Protein AF-A0A969E4R4-F1 (afdb_monomer)

Solvent-accessible surface area (backbone atoms only — not comparable to full-atom values): 10906 Å² total; per-residue (Å²): 139,85,77,74,81,88,58,93,79,72,88,81,81,86,83,84,48,63,47,101,85,69,50,74,51,85,79,60,93,90,75,80,86,79,86,72,92,78,76,88,87,78,66,71,37,58,61,66,68,44,80,44,87,46,85,65,50,69,50,78,38,67,71,49,76,72,63,85,84,83,89,72,81,69,92,78,50,71,48,79,47,78,47,78,27,60,45,30,47,54,31,30,39,40,53,81,42,48,32,38,28,25,69,88,68,51,74,44,71,66,50,29,67,58,46,78,71,28,42,80,42,41,44,23,50,92,94,36,74,94,39,69,22,73,29,79,50,77,42,31,74,89,52,29,52,55,54,64,53,56,62,52,41,36,38,32,37,42,38,24,58,26,36,29,31,38,77,58,88,82,62,80,61,67,24,67

Structure (mmCIF, N/CA/C/O backbone):
data_AF-A0A969E4R4-F1
#
_entry.id   AF-A0A969E4R4-F1
#
loop_
_atom_site.group_PDB
_atom_site.id
_atom_site.type_symbol
_atom_site.label_atom_id
_atom_site.label_alt_id
_atom_site.label_comp_id
_atom_site.label_asym_id
_atom_site.label_entity_id
_atom_site.label_seq_id
_atom_site.pdbx_PDB_ins_code
_atom_site.Cartn_x
_atom_site.Cartn_y
_atom_site.Cartn_z
_atom_site.occupancy
_atom_site.B_iso_or_equiv
_atom_site.auth_seq_id
_atom_site.auth_comp_id
_atom_site.auth_asym_id
_atom_site.auth_atom_id
_atom_site.pdbx_PDB_model_num
ATOM 1 N N . MET A 1 1 ? 22.937 -3.776 -25.505 1.00 41.31 1 MET A N 1
ATOM 2 C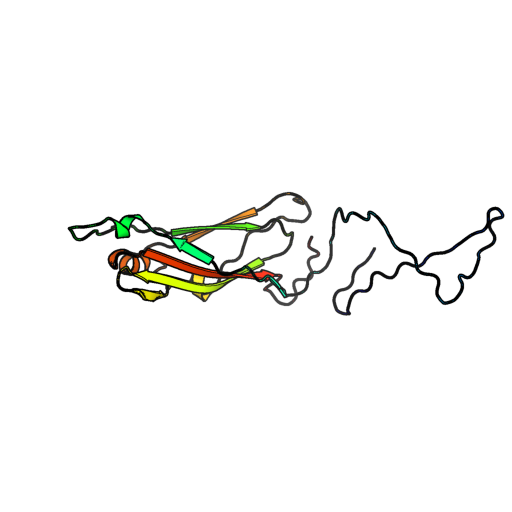 CA . MET A 1 1 ? 21.480 -3.590 -25.664 1.00 41.31 1 MET A CA 1
ATOM 3 C C . MET A 1 1 ? 21.117 -2.296 -24.954 1.00 41.31 1 MET A C 1
ATOM 5 O O . MET A 1 1 ? 21.421 -2.182 -23.778 1.00 41.31 1 MET A O 1
ATOM 9 N N . ARG A 1 2 ? 20.626 -1.280 -25.670 1.00 24.38 2 ARG A N 1
ATOM 10 C CA . ARG A 1 2 ? 20.315 0.041 -25.101 1.00 24.38 2 ARG A CA 1
ATOM 11 C C . ARG A 1 2 ? 18.835 0.292 -25.358 1.00 24.38 2 ARG A C 1
ATOM 13 O O . ARG A 1 2 ? 18.428 0.325 -26.513 1.00 24.38 2 ARG A O 1
ATOM 20 N N . LEU A 1 3 ? 18.054 0.356 -24.287 1.00 36.59 3 LEU A N 1
ATOM 21 C CA . LEU A 1 3 ? 16.613 0.573 -24.336 1.00 36.59 3 LEU A CA 1
ATOM 22 C C . LEU A 1 3 ? 16.340 2.058 -24.098 1.00 36.59 3 LEU A C 1
ATOM 24 O O . LEU A 1 3 ? 16.905 2.649 -23.177 1.00 36.59 3 LEU A O 1
ATOM 28 N N . THR A 1 4 ? 15.487 2.647 -24.930 1.00 32.62 4 THR A N 1
ATOM 29 C CA . THR A 1 4 ? 15.001 4.021 -24.769 1.00 32.62 4 THR A CA 1
ATOM 30 C C . THR A 1 4 ? 13.487 3.954 -24.552 1.00 32.62 4 THR A C 1
ATOM 32 O O . THR A 1 4 ? 12.815 3.302 -25.354 1.00 32.62 4 THR A O 1
ATOM 35 N N . PRO A 1 5 ? 12.919 4.575 -23.503 1.00 36.56 5 PRO A N 1
ATOM 36 C CA . PRO A 1 5 ? 11.484 4.498 -23.233 1.00 36.56 5 PRO A CA 1
ATOM 37 C C . PRO A 1 5 ? 10.732 5.503 -24.108 1.00 36.56 5 PRO A C 1
ATOM 39 O O . PRO A 1 5 ? 11.132 6.662 -24.182 1.00 36.56 5 PRO A O 1
ATOM 42 N N . GLY A 1 6 ? 9.635 5.083 -24.745 1.00 37.25 6 GLY A N 1
ATOM 43 C CA . GLY A 1 6 ? 8.707 6.018 -25.400 1.00 37.25 6 GLY A CA 1
ATOM 44 C C . GLY A 1 6 ? 8.103 5.573 -26.730 1.00 37.25 6 GLY A C 1
ATOM 45 O O . GLY A 1 6 ? 7.321 6.308 -27.324 1.00 37.25 6 GLY A O 1
ATOM 46 N N . THR A 1 7 ? 8.417 4.389 -27.238 1.00 38.16 7 THR A N 1
ATOM 47 C CA . THR A 1 7 ? 7.758 3.850 -28.437 1.00 38.16 7 THR A CA 1
ATOM 48 C C . THR A 1 7 ? 7.654 2.354 -28.248 1.00 38.16 7 THR A C 1
ATOM 50 O O . THR A 1 7 ? 8.616 1.772 -27.757 1.00 38.16 7 THR A O 1
ATOM 53 N N . VAL A 1 8 ? 6.495 1.761 -28.558 1.00 44.81 8 VAL A N 1
ATOM 54 C CA . VAL A 1 8 ? 6.215 0.317 -28.460 1.00 44.81 8 VAL A CA 1
ATOM 55 C C . VAL A 1 8 ? 7.467 -0.466 -28.855 1.00 44.81 8 VAL A C 1
ATOM 57 O O . VAL A 1 8 ? 7.847 -0.517 -30.025 1.00 44.81 8 VAL A O 1
ATOM 60 N N . GLY A 1 9 ? 8.183 -0.951 -27.840 1.00 39.47 9 GLY A N 1
ATOM 61 C CA . GLY A 1 9 ? 9.544 -1.435 -27.992 1.00 39.47 9 GLY A CA 1
ATOM 62 C C . GLY A 1 9 ? 9.512 -2.829 -28.581 1.00 39.47 9 GLY A C 1
ATOM 63 O O . GLY A 1 9 ? 9.444 -3.806 -27.846 1.00 39.47 9 GLY A O 1
ATOM 64 N N . GLY A 1 10 ? 9.540 -2.929 -29.906 1.00 45.28 10 GLY A N 1
ATOM 65 C CA . GLY A 1 10 ? 9.853 -4.187 -30.567 1.00 45.28 10 GLY A CA 1
ATOM 66 C C . GLY A 1 10 ? 11.306 -4.566 -30.283 1.00 45.28 10 GLY A C 1
ATOM 67 O O . GLY A 1 10 ? 12.212 -3.742 -30.429 1.00 45.28 10 GLY A O 1
ATOM 68 N N . ILE A 1 11 ? 11.551 -5.817 -29.893 1.00 54.50 11 ILE A N 1
ATOM 69 C CA . ILE A 1 11 ? 12.906 -6.371 -29.910 1.00 54.50 11 ILE A CA 1
ATOM 70 C C . ILE A 1 11 ? 13.264 -6.610 -31.381 1.00 54.50 11 ILE A C 1
ATOM 72 O O . ILE A 1 11 ? 12.834 -7.590 -31.983 1.00 54.50 11 ILE A O 1
ATOM 76 N N . ASN A 1 12 ? 14.040 -5.701 -31.973 1.00 48.50 12 ASN A N 1
ATOM 77 C CA . ASN A 1 12 ? 14.538 -5.862 -33.337 1.00 48.50 12 ASN A CA 1
ATOM 78 C C . ASN A 1 12 ? 15.807 -6.721 -33.330 1.00 48.50 12 ASN A C 1
ATOM 80 O O . ASN A 1 12 ? 16.875 -6.268 -32.915 1.00 48.50 12 ASN A O 1
ATOM 84 N N . ILE A 1 13 ? 15.690 -7.959 -33.807 1.00 58.19 13 ILE A N 1
ATOM 85 C CA . ILE A 1 13 ? 16.818 -8.878 -33.984 1.00 58.19 13 ILE A CA 1
ATOM 86 C C . ILE A 1 13 ? 17.276 -8.788 -35.441 1.00 58.19 13 ILE A C 1
ATOM 88 O O . ILE A 1 13 ? 16.548 -9.179 -36.351 1.00 58.19 13 ILE A O 1
ATOM 92 N N . ILE A 1 14 ? 18.488 -8.280 -35.670 1.00 58.69 14 ILE A N 1
ATOM 93 C CA . ILE A 1 14 ? 19.109 -8.263 -37.000 1.00 58.69 14 ILE A CA 1
ATOM 94 C C . ILE A 1 14 ? 19.966 -9.522 -37.130 1.00 58.69 14 ILE A C 1
ATOM 96 O O . ILE A 1 14 ? 20.997 -9.644 -36.471 1.00 58.69 14 ILE A O 1
ATOM 100 N N . VAL A 1 15 ? 19.543 -10.457 -37.980 1.00 62.31 15 VAL A N 1
ATOM 101 C CA . VAL A 1 15 ? 20.275 -11.703 -38.248 1.00 62.31 15 VAL A CA 1
ATOM 102 C C . VAL A 1 15 ? 21.058 -11.569 -39.553 1.00 62.31 15 VAL A C 1
ATOM 104 O O . VAL A 1 15 ? 20.506 -11.171 -40.576 1.0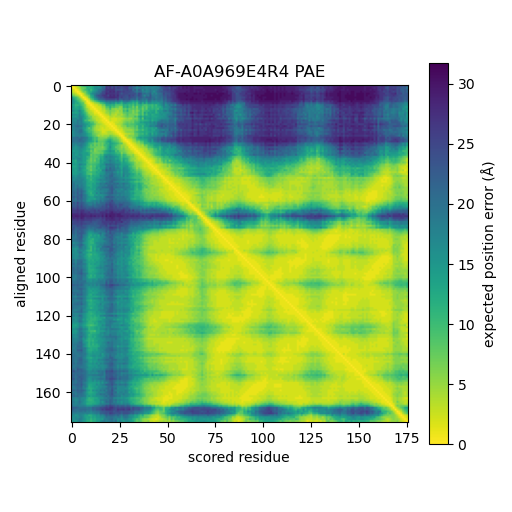0 62.31 15 VAL A O 1
ATOM 107 N N . THR A 1 16 ? 22.344 -11.929 -39.528 1.00 68.75 16 THR A N 1
ATOM 108 C CA . THR A 1 16 ? 23.158 -12.123 -40.739 1.00 68.75 16 THR A CA 1
ATOM 109 C C . THR A 1 16 ? 23.397 -13.617 -40.925 1.00 68.75 16 THR A C 1
ATOM 111 O O . THR A 1 16 ? 23.890 -14.270 -40.010 1.00 68.75 16 THR A O 1
ATOM 114 N N . ALA A 1 17 ? 23.046 -14.163 -42.091 1.00 70.81 17 ALA A N 1
ATOM 115 C CA . ALA A 1 17 ? 23.339 -15.550 -42.441 1.00 70.81 17 ALA A CA 1
ATOM 116 C C . ALA A 1 17 ? 24.583 -15.619 -43.335 1.00 70.81 17 ALA A C 1
ATOM 118 O O . ALA A 1 17 ? 24.686 -14.876 -44.313 1.00 70.81 17 ALA A O 1
ATOM 119 N N . GLU A 1 18 ? 25.508 -16.527 -43.025 1.00 83.88 18 GLU A N 1
ATOM 120 C CA . GLU A 1 18 ? 26.712 -16.790 -43.820 1.00 83.88 18 GLU A CA 1
ATOM 121 C C . GLU A 1 18 ? 26.764 -18.270 -44.217 1.00 83.88 18 GLU A C 1
ATOM 123 O O . GLU A 1 18 ? 26.384 -19.155 -43.449 1.00 83.88 18 GLU A O 1
ATOM 128 N N . ARG A 1 19 ? 27.203 -18.552 -45.447 1.00 78.31 19 ARG A N 1
ATOM 129 C CA . ARG A 1 19 ? 27.506 -19.919 -45.900 1.00 78.31 19 ARG A CA 1
ATOM 130 C C . ARG A 1 19 ? 28.835 -20.384 -45.297 1.00 78.31 19 ARG A C 1
ATOM 132 O O . ARG A 1 19 ? 29.645 -19.568 -44.875 1.00 78.31 19 ARG A O 1
ATOM 139 N N . ALA A 1 20 ? 29.114 -21.688 -45.351 1.00 82.12 20 ALA A N 1
ATOM 140 C CA . ALA A 1 20 ? 30.367 -22.278 -44.850 1.00 82.12 20 ALA A CA 1
ATOM 141 C C . ALA A 1 20 ? 31.654 -21.681 -45.468 1.00 82.12 20 ALA A C 1
ATOM 143 O O . ALA A 1 20 ? 32.736 -21.841 -44.917 1.00 82.12 20 ALA A O 1
ATOM 144 N N . ASN A 1 21 ? 31.542 -20.985 -46.602 1.00 86.06 21 ASN A N 1
ATOM 145 C CA . ASN A 1 21 ? 32.631 -20.269 -47.268 1.00 86.06 21 ASN A CA 1
ATOM 146 C C . ASN A 1 21 ? 32.712 -18.768 -46.898 1.00 86.06 21 ASN A C 1
ATOM 148 O O . ASN A 1 21 ? 33.425 -18.025 -47.567 1.00 86.06 21 ASN A O 1
ATOM 152 N N . GLY A 1 22 ? 31.956 -18.303 -45.896 1.00 82.25 22 GLY A N 1
ATOM 153 C CA . GLY A 1 22 ? 31.926 -16.905 -45.444 1.00 82.25 22 GLY A CA 1
ATOM 154 C C . GLY A 1 22 ? 31.078 -15.959 -46.305 1.00 82.25 22 GLY A C 1
ATOM 155 O O . GLY A 1 22 ? 31.045 -14.755 -46.061 1.00 82.25 22 GLY A O 1
ATOM 156 N N . GLN A 1 23 ? 30.376 -16.461 -47.327 1.00 85.81 23 GLN A N 1
ATOM 157 C CA . GLN A 1 23 ? 29.523 -15.616 -48.161 1.00 85.81 23 GLN A CA 1
ATOM 158 C C . GLN A 1 23 ? 28.220 -15.267 -47.429 1.00 85.81 23 GLN A C 1
ATOM 160 O O . GLN A 1 23 ? 27.429 -16.157 -47.100 1.00 85.81 23 GLN A O 1
ATOM 165 N N . ARG A 1 24 ? 27.963 -13.968 -47.239 1.00 80.19 24 ARG A N 1
ATOM 166 C CA . ARG A 1 24 ? 26.695 -13.460 -46.695 1.00 80.19 24 ARG A CA 1
ATOM 167 C C . ARG A 1 24 ? 25.524 -13.773 -47.622 1.00 80.19 24 ARG A C 1
ATOM 169 O O . ARG A 1 24 ? 25.617 -13.602 -48.837 1.00 80.19 24 ARG A O 1
ATOM 176 N N . VAL A 1 25 ? 24.406 -14.184 -47.036 1.00 78.00 25 VAL A N 1
ATOM 177 C CA . VAL A 1 25 ? 23.167 -14.512 -47.743 1.00 78.00 25 VAL A CA 1
ATOM 178 C C . VAL A 1 25 ? 22.072 -13.550 -47.307 1.00 78.00 25 VAL A C 1
ATOM 180 O O . VAL A 1 25 ? 21.787 -13.412 -46.118 1.00 78.00 25 VAL A O 1
ATOM 183 N N . LYS A 1 26 ? 21.437 -12.898 -48.286 1.00 71.62 26 LYS A N 1
ATOM 184 C CA . LYS A 1 26 ? 20.193 -12.166 -48.054 1.00 71.62 26 LYS A CA 1
ATOM 185 C C . LYS A 1 26 ? 19.073 -13.183 -47.862 1.00 71.62 26 LYS A C 1
ATOM 187 O O . LYS A 1 26 ? 18.867 -14.045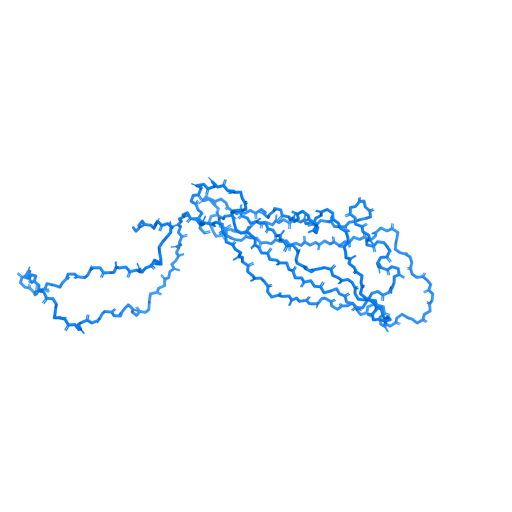 -48.712 1.00 71.62 26 LYS A O 1
ATOM 192 N N . LEU A 1 27 ? 18.382 -13.083 -46.738 1.00 69.38 27 LEU A N 1
ATOM 193 C CA . LEU A 1 27 ? 17.265 -13.954 -46.404 1.00 69.38 27 LEU A CA 1
ATOM 194 C C . LEU A 1 27 ? 16.033 -13.531 -47.210 1.00 69.38 27 LEU A C 1
ATOM 196 O O . LEU A 1 27 ? 15.813 -12.337 -47.415 1.00 69.38 27 LEU A O 1
ATOM 200 N N . SER A 1 28 ? 15.272 -14.505 -47.707 1.00 68.31 28 SER A N 1
ATOM 201 C CA . SER A 1 28 ? 14.060 -14.277 -48.499 1.00 68.31 28 SER A CA 1
ATOM 202 C C . SER A 1 28 ? 12.976 -13.598 -47.661 1.00 68.31 28 SER A C 1
ATOM 204 O O . SER A 1 28 ? 12.835 -13.912 -46.472 1.00 68.31 28 SER A O 1
ATOM 206 N N . ASP A 1 29 ? 12.161 -12.754 -48.296 1.00 62.34 29 ASP A N 1
ATOM 207 C CA . ASP A 1 29 ? 10.939 -12.210 -47.696 1.00 62.34 29 ASP A CA 1
ATOM 208 C C . ASP A 1 29 ? 10.040 -13.371 -47.224 1.00 62.34 29 ASP A C 1
ATOM 210 O O . ASP A 1 29 ? 9.740 -14.286 -47.991 1.00 62.34 29 ASP A O 1
ATOM 214 N N . GLY A 1 30 ? 9.667 -13.371 -45.939 1.00 59.47 30 GLY A N 1
ATOM 215 C CA . GLY A 1 30 ? 8.902 -14.456 -45.301 1.00 59.47 30 GLY A CA 1
ATOM 216 C C . GLY A 1 30 ? 9.718 -15.413 -44.418 1.00 59.47 30 GLY A C 1
ATOM 217 O O . GLY A 1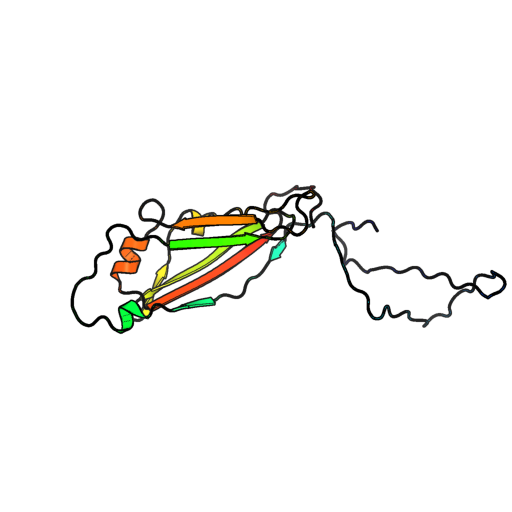 30 ? 9.151 -16.331 -43.830 1.00 59.47 30 GLY A O 1
ATOM 218 N N . SER A 1 31 ? 11.029 -15.197 -44.271 1.00 64.81 31 SER A N 1
ATOM 219 C CA . SER A 1 31 ? 11.855 -15.922 -43.293 1.00 64.81 31 SER A CA 1
ATOM 220 C C . SER A 1 31 ? 11.600 -15.385 -41.876 1.00 64.81 31 SER A C 1
ATOM 222 O O . SER A 1 31 ? 11.837 -14.204 -41.625 1.00 64.81 31 SER A O 1
ATOM 224 N N . PHE A 1 32 ? 11.149 -16.228 -40.942 1.00 63.22 32 PHE A N 1
ATOM 225 C CA . PHE A 1 32 ? 10.967 -15.862 -39.530 1.00 63.22 32 PHE A CA 1
ATOM 226 C C . PHE A 1 32 ? 11.967 -16.598 -38.632 1.00 63.22 32 PHE A C 1
ATOM 228 O O . PHE A 1 32 ? 12.225 -17.788 -38.804 1.00 63.22 32 PHE A O 1
ATOM 235 N N . TYR A 1 33 ? 12.517 -15.879 -37.653 1.00 66.81 33 TYR A N 1
ATOM 236 C CA . TYR A 1 33 ? 13.376 -16.438 -36.613 1.00 66.81 33 TYR A CA 1
ATOM 237 C C . TYR A 1 33 ? 12.606 -16.456 -35.305 1.00 66.81 33 TYR A C 1
ATOM 239 O O . TYR A 1 33 ? 12.157 -15.417 -34.826 1.00 66.81 33 TYR A O 1
ATOM 247 N N . THR A 1 34 ? 12.469 -17.639 -34.720 1.00 66.31 34 THR A N 1
ATOM 248 C CA . THR A 1 34 ? 11.921 -17.796 -33.376 1.00 66.31 34 THR A CA 1
ATOM 249 C C . THR A 1 34 ? 13.077 -18.049 -32.427 1.00 66.31 34 THR A C 1
ATOM 251 O O . THR A 1 34 ? 13.762 -19.064 -32.546 1.00 66.31 34 THR A O 1
ATOM 254 N N . LEU A 1 35 ? 13.280 -17.141 -31.475 1.00 65.06 35 LEU A N 1
ATOM 255 C CA . LEU A 1 35 ? 14.048 -17.470 -30.283 1.00 65.06 35 LEU A CA 1
ATOM 256 C C . LEU A 1 35 ? 13.207 -18.450 -29.464 1.00 65.06 35 LEU A C 1
ATOM 258 O O . LEU A 1 35 ? 12.121 -18.102 -29.004 1.00 65.06 35 LEU A O 1
ATOM 262 N N . LYS A 1 36 ? 13.684 -19.686 -29.347 1.00 74.62 36 LYS A N 1
ATOM 263 C CA . LYS A 1 36 ? 13.147 -20.663 -28.401 1.00 74.62 36 LYS A CA 1
ATOM 264 C C . LYS A 1 36 ? 14.020 -20.638 -27.152 1.00 74.62 36 LYS A C 1
ATOM 266 O O . LYS A 1 36 ? 15.214 -20.373 -27.260 1.00 74.62 36 LYS A O 1
ATOM 271 N N . ASP A 1 37 ? 13.402 -20.869 -26.000 1.00 75.56 37 ASP A N 1
ATOM 272 C CA . ASP A 1 37 ? 14.091 -21.049 -24.716 1.00 75.56 37 ASP A CA 1
ATOM 273 C C . ASP A 1 37 ? 14.950 -19.845 -24.275 1.00 75.56 37 ASP A C 1
ATOM 275 O O . ASP A 1 37 ? 16.003 -19.991 -23.662 1.00 75.56 37 ASP A O 1
ATOM 279 N N . PHE A 1 38 ? 14.512 -18.626 -24.603 1.00 72.56 38 PHE A N 1
ATOM 280 C CA . PHE A 1 38 ? 15.155 -17.409 -24.112 1.00 72.56 38 PHE A CA 1
ATOM 281 C C . PHE A 1 38 ? 14.716 -17.110 -22.674 1.00 72.56 38 PHE A C 1
ATOM 283 O O . PHE A 1 38 ? 13.533 -16.885 -22.418 1.00 72.56 38 PHE A O 1
ATOM 290 N N . GLU A 1 39 ? 15.682 -17.041 -21.76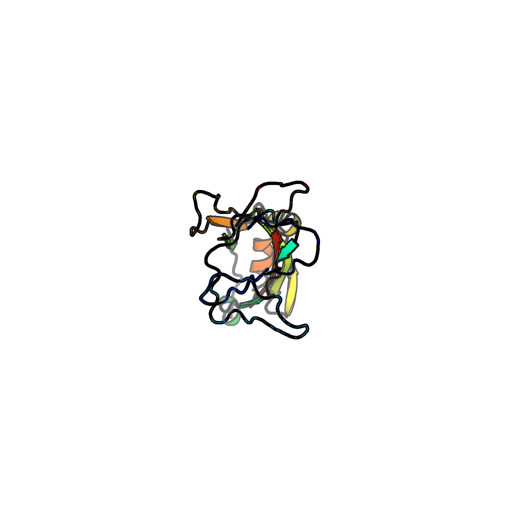1 1.00 72.81 39 GLU A N 1
ATOM 291 C CA . GLU A 1 39 ? 15.481 -16.601 -20.381 1.00 72.81 39 GLU A CA 1
ATOM 292 C C . GLU A 1 39 ? 16.080 -15.206 -20.180 1.00 72.81 39 GLU A C 1
ATOM 294 O O . GLU A 1 39 ? 17.273 -14.971 -20.396 1.00 72.81 39 GLU A O 1
ATOM 299 N N . VAL A 1 40 ? 15.247 -14.259 -19.748 1.00 70.25 40 VAL A N 1
ATOM 300 C CA . VAL A 1 40 ? 15.714 -12.934 -19.334 1.00 70.25 40 VAL A CA 1
ATOM 301 C C . VAL A 1 40 ? 16.264 -13.046 -17.920 1.00 70.25 40 VAL A C 1
ATOM 303 O O . VAL A 1 40 ? 15.504 -13.226 -16.974 1.00 70.25 40 VAL A O 1
ATOM 306 N N . SER A 1 41 ? 17.578 -12.905 -17.767 1.00 75.50 41 SER A N 1
ATOM 307 C CA . SER A 1 41 ? 18.215 -12.916 -16.447 1.00 75.50 41 SER A CA 1
ATOM 308 C C . SER A 1 41 ? 18.199 -11.552 -15.754 1.00 75.50 41 SER A C 1
ATOM 310 O O . SER A 1 41 ? 18.199 -11.491 -14.528 1.00 75.50 41 SER A O 1
ATOM 312 N N . TYR A 1 42 ? 18.206 -10.455 -16.519 1.00 76.25 42 TYR A N 1
ATOM 313 C CA . TYR A 1 42 ? 18.264 -9.101 -15.971 1.00 76.25 42 TYR A CA 1
ATOM 314 C C . TYR A 1 42 ? 17.781 -8.055 -16.977 1.00 76.25 42 TYR A C 1
ATOM 316 O O . TYR A 1 42 ? 18.170 -8.076 -18.149 1.00 76.25 42 TYR A O 1
ATOM 324 N N . VAL A 1 43 ? 16.978 -7.103 -16.506 1.00 80.06 43 VAL A N 1
ATOM 325 C CA . VAL A 1 43 ? 16.580 -5.914 -17.264 1.00 80.06 43 VAL A CA 1
ATOM 326 C C . VAL A 1 43 ? 17.036 -4.695 -16.485 1.00 80.06 43 VAL A C 1
ATOM 328 O O . VAL A 1 43 ? 16.899 -4.636 -15.274 1.00 80.06 43 VAL A O 1
ATOM 331 N N . THR A 1 44 ? 17.588 -3.711 -17.183 1.00 84.62 44 THR A N 1
ATOM 332 C CA . THR A 1 44 ? 17.861 -2.399 -16.603 1.00 84.62 44 THR A CA 1
ATOM 333 C C . THR A 1 44 ? 17.548 -1.319 -17.615 1.00 84.62 44 THR A C 1
ATOM 335 O O . THR A 1 44 ? 17.691 -1.513 -18.828 1.00 84.62 44 THR A O 1
ATOM 338 N N . GLY A 1 45 ? 17.116 -0.169 -17.121 1.00 82.81 45 GLY A N 1
ATOM 339 C CA . GLY A 1 45 ? 16.834 0.974 -17.961 1.00 82.81 45 GLY A CA 1
ATOM 340 C C . GLY A 1 45 ? 16.083 2.058 -17.220 1.00 82.81 45 GLY A C 1
ATOM 341 O O . GLY A 1 45 ? 15.890 2.018 -16.009 1.00 82.81 45 GLY A O 1
ATOM 342 N N . PHE A 1 46 ? 15.666 3.053 -17.984 1.00 83.06 46 PHE A N 1
ATOM 343 C CA . PHE A 1 46 ? 14.835 4.131 -17.483 1.00 83.06 46 PHE A CA 1
ATOM 344 C C . PHE A 1 46 ? 13.390 3.649 -17.501 1.00 83.06 46 PHE A C 1
ATOM 346 O O . PHE A 1 46 ? 12.808 3.455 -18.566 1.00 83.06 46 PHE A O 1
ATOM 353 N N . PHE A 1 47 ? 12.814 3.431 -16.329 1.00 80.00 47 PHE A N 1
ATOM 354 C CA . PHE A 1 47 ? 11.394 3.133 -16.221 1.00 80.00 47 PHE A CA 1
ATOM 355 C C . PHE A 1 47 ? 10.644 4.466 -16.156 1.00 80.00 47 PHE A C 1
ATOM 357 O O . PHE A 1 47 ? 11.034 5.368 -15.419 1.00 80.00 47 PHE A O 1
ATOM 364 N N . GLY A 1 48 ? 9.610 4.642 -16.975 1.00 83.00 48 GLY A N 1
ATOM 365 C CA . GLY A 1 48 ? 8.747 5.819 -16.867 1.00 83.00 48 GLY A CA 1
ATOM 366 C C . GLY A 1 48 ? 7.898 5.774 -15.596 1.00 83.00 48 GLY A C 1
ATOM 367 O O . GLY A 1 48 ? 7.934 4.801 -14.842 1.00 83.00 48 GLY A O 1
ATOM 368 N N . THR A 1 49 ? 7.093 6.811 -15.383 1.00 88.50 49 THR A N 1
ATOM 369 C CA . THR A 1 49 ? 6.018 6.750 -14.391 1.00 88.50 49 THR A CA 1
ATOM 370 C C . THR A 1 49 ? 4.926 5.816 -14.906 1.00 88.50 49 THR A C 1
ATOM 372 O O . THR A 1 49 ? 4.400 6.031 -15.999 1.00 88.50 49 THR A O 1
ATOM 375 N N . ALA A 1 50 ? 4.596 4.778 -14.141 1.00 87.38 50 ALA A N 1
ATOM 376 C CA . ALA A 1 50 ? 3.572 3.805 -14.514 1.00 87.38 50 ALA A CA 1
ATOM 377 C C . ALA A 1 50 ? 2.868 3.236 -13.271 1.00 87.38 50 ALA A C 1
ATOM 379 O O . ALA A 1 50 ? 3.528 3.037 -12.246 1.00 87.38 50 ALA A O 1
ATOM 380 N N . PRO A 1 51 ? 1.553 2.963 -13.342 1.00 90.25 51 PRO A N 1
ATOM 381 C CA . PRO A 1 51 ? 0.868 2.213 -12.302 1.00 90.25 51 PRO A CA 1
ATOM 382 C C . PRO A 1 51 ? 1.259 0.730 -12.367 1.00 90.25 51 PRO A C 1
ATOM 384 O O . PRO A 1 51 ? 1.429 0.155 -13.442 1.00 90.25 51 PRO A O 1
ATOM 387 N N . PHE A 1 52 ? 1.379 0.123 -11.197 1.00 89.62 52 PHE A N 1
ATOM 388 C CA . PHE A 1 52 ? 1.487 -1.304 -10.965 1.00 89.62 52 PHE A CA 1
ATOM 389 C C . PHE A 1 52 ? 0.260 -1.717 -10.157 1.00 89.62 52 PHE A C 1
ATOM 391 O O . PHE A 1 52 ? 0.163 -1.409 -8.968 1.00 89.62 52 PHE A O 1
ATOM 398 N N . GLU A 1 53 ? -0.690 -2.348 -10.839 1.00 92.38 53 GLU A N 1
ATOM 399 C CA . GLU A 1 53 ? -1.966 -2.729 -10.244 1.00 92.38 53 GLU A CA 1
ATOM 400 C C . GLU A 1 53 ? -1.805 -3.983 -9.387 1.00 92.38 53 GLU A C 1
ATOM 402 O O . GLU A 1 53 ? -1.272 -5.000 -9.844 1.00 92.38 53 GLU A O 1
ATOM 407 N N . VAL A 1 54 ? -2.281 -3.911 -8.148 1.00 90.44 54 VAL A N 1
ATOM 408 C CA . VAL A 1 54 ? -2.352 -5.057 -7.240 1.00 90.44 54 VAL A CA 1
ATOM 409 C C . VAL A 1 54 ? -3.825 -5.422 -7.070 1.00 90.44 54 VAL A C 1
ATOM 411 O O . VAL A 1 54 ? -4.642 -4.536 -6.835 1.00 90.44 54 VAL A O 1
ATOM 414 N N . PRO A 1 55 ? -4.211 -6.706 -7.181 1.00 93.31 55 PRO A N 1
ATOM 415 C CA . PRO A 1 55 ? -5.594 -7.096 -6.945 1.00 93.31 55 PRO A CA 1
ATOM 416 C C . PRO A 1 55 ? -6.060 -6.695 -5.542 1.00 93.31 55 PRO A C 1
ATOM 418 O O . PRO A 1 55 ? -5.370 -6.963 -4.557 1.00 93.31 55 PRO A O 1
ATOM 421 N N . ALA A 1 56 ? -7.249 -6.097 -5.466 1.00 96.25 56 ALA A N 1
ATOM 422 C CA . ALA A 1 56 ? -7.917 -5.840 -4.199 1.00 96.25 56 ALA A CA 1
ATOM 423 C C . ALA A 1 56 ? -8.163 -7.151 -3.437 1.00 96.25 56 ALA A C 1
ATOM 425 O O . ALA A 1 56 ? -8.430 -8.195 -4.042 1.00 96.25 56 ALA A O 1
ATOM 426 N N . ASP A 1 57 ? -8.103 -7.088 -2.111 1.00 96.62 57 ASP A N 1
ATOM 427 C CA . ASP A 1 57 ? -8.227 -8.263 -1.252 1.00 96.62 57 ASP A CA 1
ATOM 428 C C . ASP A 1 57 ? -8.905 -7.914 0.087 1.00 96.62 57 ASP A C 1
ATOM 430 O O . ASP A 1 57 ? -9.229 -6.760 0.385 1.00 96.62 57 ASP A O 1
ATOM 434 N N . THR A 1 58 ? -9.214 -8.936 0.884 1.00 96.38 58 THR A N 1
ATOM 435 C CA . THR A 1 58 ? -9.952 -8.820 2.142 1.00 96.38 58 THR A CA 1
ATOM 436 C C . THR A 1 58 ? -9.311 -9.647 3.251 1.00 96.38 58 THR A C 1
ATOM 438 O O . THR A 1 58 ? -9.246 -10.875 3.190 1.00 96.38 58 THR A O 1
ATOM 441 N N . ILE A 1 59 ? -8.946 -8.987 4.350 1.00 93.94 59 ILE A N 1
ATOM 442 C CA . ILE A 1 59 ? -8.529 -9.652 5.590 1.00 93.94 59 ILE A CA 1
ATOM 443 C C . ILE A 1 59 ? -9.768 -9.929 6.440 1.00 93.94 59 ILE A C 1
ATOM 445 O O . ILE A 1 59 ? -10.482 -9.007 6.824 1.00 93.94 59 ILE A O 1
ATOM 449 N N . ASN A 1 60 ? -10.014 -11.196 6.777 1.00 94.06 60 ASN A N 1
ATOM 450 C CA . ASN A 1 60 ? -11.102 -11.588 7.675 1.00 94.06 60 ASN A CA 1
ATOM 451 C C . ASN A 1 60 ? -10.662 -11.535 9.146 1.00 94.06 60 ASN A C 1
ATOM 453 O O . ASN A 1 60 ? -9.567 -11.976 9.493 1.00 94.06 60 ASN A O 1
ATOM 457 N N . ILE A 1 61 ? -11.543 -11.042 10.019 1.00 90.00 61 ILE A N 1
ATOM 458 C CA . ILE A 1 61 ? -11.331 -10.957 11.467 1.00 90.00 61 ILE A CA 1
ATOM 459 C C . ILE A 1 61 ? -12.357 -11.850 12.171 1.00 90.00 61 ILE A C 1
ATOM 461 O O . ILE A 1 61 ? -13.535 -11.514 12.288 1.00 90.00 61 ILE A O 1
ATOM 465 N N . ASP A 1 62 ? -11.900 -12.990 12.688 1.00 86.62 62 ASP A N 1
ATOM 466 C CA . ASP A 1 62 ? -12.790 -13.969 13.326 1.00 86.62 62 ASP A CA 1
ATOM 467 C C . ASP A 1 62 ? -13.063 -13.692 14.812 1.00 86.62 62 ASP A C 1
ATOM 469 O O . ASP A 1 62 ? -14.041 -14.204 15.361 1.00 86.62 62 ASP A O 1
ATOM 473 N N . PHE A 1 63 ? -12.236 -12.871 15.470 1.00 83.06 63 PHE A N 1
ATOM 474 C CA . PHE A 1 63 ? -12.353 -12.576 16.905 1.00 83.06 63 PHE A CA 1
ATOM 475 C C . PHE A 1 63 ? -13.755 -12.067 17.279 1.00 83.06 63 PHE A C 1
ATOM 477 O O . PHE A 1 63 ? -14.404 -12.610 18.174 1.00 83.06 63 PHE A O 1
ATOM 484 N N . PHE A 1 64 ? -14.261 -11.084 16.534 1.00 79.81 64 PHE A N 1
ATOM 485 C CA . PHE A 1 64 ? -15.548 -10.448 16.810 1.00 79.81 64 PHE A CA 1
ATOM 486 C C . PHE A 1 64 ? -16.757 -11.296 16.403 1.00 79.81 64 PHE A C 1
ATOM 488 O O . PHE A 1 64 ? -17.855 -11.067 16.898 1.00 79.81 64 PHE A O 1
ATOM 495 N N . ARG A 1 65 ? -16.573 -12.327 15.565 1.00 74.12 65 ARG A N 1
ATOM 496 C CA . ARG A 1 65 ? -17.664 -13.234 15.160 1.00 74.12 65 ARG A CA 1
ATOM 497 C C . ARG A 1 65 ? -18.135 -14.136 16.298 1.00 74.12 65 ARG A C 1
ATOM 499 O O . ARG A 1 65 ? -19.273 -14.593 16.293 1.00 74.12 65 ARG A O 1
ATOM 506 N N . ARG A 1 66 ? -17.251 -14.427 17.256 1.00 72.81 66 ARG A N 1
ATOM 507 C CA . ARG A 1 66 ? -17.529 -15.310 18.402 1.00 72.81 66 ARG A CA 1
ATOM 508 C C . ARG A 1 66 ? -17.740 -14.546 19.708 1.00 72.81 66 ARG A C 1
ATOM 510 O O . ARG A 1 66 ? -17.976 -15.173 20.737 1.00 72.81 66 ARG A O 1
ATOM 517 N N . TRP A 1 67 ? -17.643 -13.218 19.682 1.00 72.00 67 TRP A N 1
ATOM 518 C CA . TRP A 1 67 ? -17.791 -12.390 20.870 1.00 72.00 67 TRP A CA 1
ATOM 519 C C . TRP A 1 67 ? -19.273 -12.236 21.230 1.00 72.00 67 TRP A C 1
ATOM 521 O O . TRP A 1 67 ? -20.036 -11.642 20.474 1.00 72.00 67 TRP A O 1
ATOM 531 N N . GLN A 1 68 ? -19.694 -12.807 22.362 1.00 65.19 68 GLN A N 1
ATOM 532 C CA . GLN A 1 68 ? -21.115 -12.890 22.719 1.00 65.19 68 GLN A CA 1
ATOM 533 C C . GLN A 1 68 ? -21.570 -11.829 23.734 1.00 65.19 68 GLN A C 1
ATOM 535 O O . GLN A 1 68 ? -22.735 -11.452 23.680 1.00 65.19 68 GLN A O 1
ATOM 540 N N . LEU A 1 69 ? -20.705 -11.312 24.624 1.00 63.44 69 LEU A N 1
ATOM 541 C CA . LEU A 1 69 ? -21.110 -10.399 25.710 1.00 63.44 69 LEU A CA 1
ATOM 542 C C . LEU A 1 69 ? -19.957 -9.482 26.190 1.00 63.44 69 LEU A C 1
ATOM 544 O O . LEU A 1 69 ? -18.874 -9.968 26.501 1.00 63.44 69 LEU A O 1
ATOM 548 N N . GLY A 1 70 ? -20.227 -8.172 26.322 1.00 66.56 70 GLY A N 1
ATOM 549 C CA . GLY A 1 70 ? -19.331 -7.153 26.909 1.00 66.56 70 GLY A CA 1
ATOM 550 C C . GLY A 1 70 ? -18.799 -6.107 25.913 1.00 66.56 70 GLY A C 1
ATOM 551 O O . GLY A 1 70 ? -18.710 -6.380 24.718 1.00 66.56 70 GLY A O 1
ATOM 552 N N . GLU A 1 71 ? -18.442 -4.911 26.399 1.00 67.75 71 GLU A N 1
ATOM 553 C CA . GLU A 1 71 ? -17.780 -3.863 25.602 1.00 67.75 71 GLU A CA 1
ATOM 554 C C . GLU A 1 71 ? -16.261 -4.108 25.601 1.00 67.75 71 GLU A C 1
ATOM 556 O O . GLU A 1 71 ? -15.616 -4.048 26.650 1.00 67.75 71 GLU A O 1
ATOM 561 N N . VAL A 1 72 ? -15.677 -4.408 24.436 1.00 69.50 72 VAL A N 1
ATOM 562 C CA . VAL A 1 72 ? -14.220 -4.547 24.290 1.00 69.50 72 VAL A CA 1
ATOM 563 C C . VAL A 1 72 ? -13.642 -3.195 23.905 1.00 69.50 72 VAL A C 1
ATOM 565 O O . VAL A 1 72 ? -13.924 -2.679 22.827 1.00 69.50 72 VAL A O 1
ATOM 568 N N . ARG A 1 73 ? -12.808 -2.624 24.778 1.00 70.94 73 ARG A N 1
ATOM 569 C CA . ARG A 1 73 ? -12.102 -1.366 24.508 1.00 70.94 73 ARG A CA 1
ATOM 570 C C . ARG A 1 73 ? -10.612 -1.640 24.382 1.00 70.94 73 ARG A C 1
ATOM 572 O O . ARG A 1 73 ? -9.982 -2.123 25.320 1.00 70.94 73 ARG A O 1
ATOM 579 N N . PHE A 1 74 ? -10.051 -1.314 23.225 1.00 79.06 74 PHE A N 1
ATOM 580 C CA . PHE A 1 74 ? -8.616 -1.405 22.977 1.00 79.06 74 PHE A CA 1
ATOM 581 C C . PHE A 1 74 ? -7.987 -0.042 23.256 1.00 79.06 74 PHE A C 1
ATOM 583 O O . PHE A 1 74 ? -8.356 0.955 22.643 1.00 79.06 74 PHE A O 1
ATOM 590 N N . SER A 1 75 ? -7.052 0.012 24.202 1.00 82.62 75 SER A N 1
ATOM 591 C CA . SER A 1 75 ? -6.434 1.269 24.642 1.00 82.62 75 SER A CA 1
ATOM 592 C C . SER A 1 75 ? -5.367 1.805 23.680 1.00 82.62 75 SER A C 1
ATOM 594 O O . SER A 1 75 ? -5.112 3.011 23.660 1.00 82.62 75 SER A O 1
ATOM 596 N N . ASP A 1 76 ? -4.737 0.930 22.894 1.00 89.19 76 ASP A N 1
ATOM 597 C CA . ASP A 1 76 ? -3.687 1.299 21.938 1.00 89.19 76 ASP A CA 1
ATOM 598 C C . ASP A 1 76 ? -3.721 0.399 20.691 1.00 89.19 76 ASP A C 1
ATOM 600 O O . ASP A 1 76 ? -2.860 -0.466 20.514 1.00 89.19 76 ASP A O 1
ATOM 604 N N . PRO A 1 77 ? -4.750 0.533 19.838 1.00 89.94 77 PRO A N 1
ATOM 605 C CA . PRO A 1 77 ? -4.830 -0.254 18.621 1.00 89.94 77 PRO A CA 1
ATOM 606 C C . PRO A 1 77 ? -3.743 0.156 17.632 1.00 89.94 77 PRO A C 1
ATOM 608 O O . PRO A 1 77 ? -3.494 1.345 17.419 1.00 89.94 77 PRO A O 1
ATOM 611 N N . ARG A 1 78 ? -3.124 -0.845 17.002 1.00 93.31 78 ARG A N 1
ATOM 612 C CA . ARG A 1 78 ? -2.118 -0.649 15.960 1.00 93.31 78 ARG A CA 1
ATOM 613 C C . ARG A 1 78 ? -2.359 -1.597 14.801 1.00 93.31 78 ARG A C 1
ATOM 615 O O . ARG A 1 78 ? -2.625 -2.778 15.012 1.00 93.31 78 ARG A O 1
ATOM 622 N N . MET A 1 79 ? -2.200 -1.087 13.589 1.00 92.69 79 MET A N 1
ATOM 623 C CA . MET A 1 79 ? -2.131 -1.883 12.370 1.00 92.69 79 MET A CA 1
ATOM 624 C C . MET A 1 79 ? -0.773 -1.641 11.724 1.00 92.69 79 MET A C 1
ATOM 626 O O . MET A 1 79 ? -0.346 -0.502 11.549 1.00 92.69 79 MET A O 1
ATOM 630 N N . ILE A 1 80 ? -0.075 -2.727 11.410 1.00 95.31 80 ILE A N 1
ATOM 631 C CA . ILE A 1 80 ? 1.266 -2.685 10.834 1.00 95.31 80 ILE A CA 1
ATOM 632 C C . ILE A 1 80 ? 1.168 -3.250 9.426 1.00 95.31 80 ILE A C 1
ATOM 634 O O . ILE A 1 80 ? 0.901 -4.437 9.251 1.00 95.31 80 ILE A O 1
ATOM 638 N N . VAL A 1 81 ? 1.400 -2.398 8.433 1.00 93.94 81 VAL A N 1
ATOM 639 C CA . VAL A 1 81 ? 1.462 -2.791 7.027 1.00 93.94 81 VAL A CA 1
ATOM 640 C C . VAL A 1 81 ? 2.927 -2.884 6.630 1.00 93.94 81 VAL A C 1
ATOM 642 O O . VAL A 1 81 ? 3.697 -1.936 6.800 1.00 93.94 81 VAL A O 1
ATOM 645 N N . THR A 1 82 ? 3.321 -4.050 6.127 1.00 95.25 82 THR A N 1
ATOM 646 C CA . THR A 1 82 ? 4.681 -4.300 5.646 1.00 95.25 82 THR A CA 1
ATOM 647 C C . THR A 1 82 ? 4.661 -4.349 4.130 1.00 95.25 82 THR A C 1
ATOM 649 O O . THR A 1 82 ? 3.898 -5.112 3.548 1.00 95.25 82 THR A O 1
ATOM 652 N N . LEU A 1 83 ? 5.493 -3.521 3.509 1.00 94.25 83 LEU A N 1
ATOM 653 C CA . LEU A 1 83 ? 5.646 -3.431 2.064 1.00 94.25 83 LEU A CA 1
ATOM 654 C C . LEU A 1 83 ? 7.070 -3.864 1.728 1.00 94.25 83 LEU A C 1
ATOM 656 O O . LEU A 1 83 ? 8.026 -3.257 2.214 1.00 94.25 83 LEU A O 1
ATOM 660 N N . ASP A 1 84 ? 7.213 -4.906 0.921 1.00 94.06 84 ASP A N 1
ATOM 661 C CA . ASP A 1 84 ? 8.505 -5.391 0.445 1.00 94.06 84 ASP A CA 1
ATOM 662 C C . ASP A 1 84 ? 8.612 -5.100 -1.059 1.00 94.06 84 ASP A C 1
ATOM 664 O O . ASP A 1 84 ? 7.721 -5.445 -1.833 1.00 94.06 84 ASP A O 1
ATOM 668 N N . ASN A 1 85 ? 9.697 -4.445 -1.472 1.00 92.44 85 ASN A N 1
ATOM 669 C CA . ASN A 1 85 ? 9.962 -4.119 -2.869 1.00 92.44 85 ASN A CA 1
ATOM 670 C C . ASN A 1 85 ? 11.334 -4.657 -3.290 1.00 92.44 85 ASN A C 1
ATOM 672 O O . ASN A 1 85 ? 12.350 -4.378 -2.648 1.00 92.44 85 ASN A O 1
ATOM 676 N N . SER A 1 86 ? 11.352 -5.421 -4.378 1.00 91.94 86 SER A N 1
ATOM 677 C CA . SER A 1 86 ? 12.554 -5.959 -5.023 1.00 91.94 86 SER A CA 1
ATOM 678 C C . SER A 1 86 ? 12.911 -5.239 -6.325 1.00 91.94 86 SER A C 1
ATOM 680 O O . SER A 1 86 ? 13.988 -5.481 -6.869 1.00 91.94 86 SER A O 1
ATOM 682 N N . PHE A 1 87 ? 12.045 -4.348 -6.816 1.00 88.69 87 PHE A N 1
ATOM 683 C CA . PHE A 1 87 ? 12.320 -3.537 -7.994 1.00 88.69 87 PHE A CA 1
ATOM 684 C C . PHE A 1 87 ? 13.312 -2.4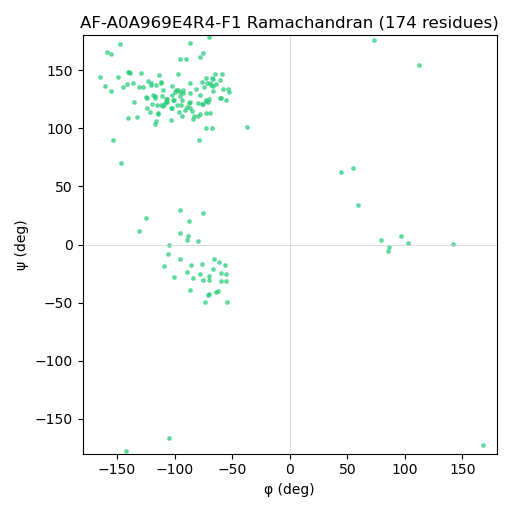32 -7.654 1.00 88.69 87 PHE A C 1
ATOM 686 O O . PHE A 1 87 ? 13.158 -1.722 -6.660 1.00 88.69 87 PHE A O 1
ATOM 693 N N . GLY A 1 88 ? 14.297 -2.231 -8.521 1.00 90.12 88 GLY A N 1
ATOM 694 C CA . GLY A 1 88 ? 15.334 -1.213 -8.403 1.00 90.12 88 GLY A CA 1
ATOM 695 C C . GLY A 1 88 ? 14.869 0.201 -8.735 1.00 90.12 88 GLY A C 1
ATOM 696 O O . GLY A 1 88 ? 15.667 1.014 -9.202 1.00 90.12 88 GLY A O 1
ATOM 697 N N . VAL A 1 89 ? 13.581 0.491 -8.553 1.00 90.88 89 VAL A N 1
ATOM 698 C CA . VAL A 1 89 ? 12.957 1.783 -8.843 1.00 90.88 89 VAL A CA 1
ATOM 699 C C . VAL A 1 89 ? 12.144 2.273 -7.644 1.00 90.88 89 VAL A C 1
ATOM 701 O O . VAL A 1 89 ? 11.555 1.463 -6.923 1.00 90.88 89 VAL A O 1
ATOM 704 N N . PRO A 1 90 ? 12.068 3.596 -7.427 1.00 92.00 90 PRO A N 1
ATOM 705 C CA . PRO A 1 90 ? 11.122 4.189 -6.495 1.00 92.00 90 PRO A CA 1
ATOM 706 C C . PRO A 1 90 ? 9.684 3.750 -6.764 1.00 92.00 90 PRO A C 1
ATOM 708 O O . PRO A 1 90 ? 9.187 3.865 -7.886 1.00 92.00 90 PRO A O 1
ATOM 711 N N . VAL A 1 91 ? 8.998 3.325 -5.706 1.00 93.69 91 VAL A N 1
ATOM 712 C CA . VAL A 1 91 ? 7.577 2.974 -5.740 1.00 93.69 91 VAL A CA 1
ATOM 713 C C . VAL A 1 91 ? 6.854 3.738 -4.645 1.00 93.69 91 VAL A C 1
ATOM 715 O O . VAL A 1 91 ? 7.325 3.814 -3.508 1.00 93.69 91 VAL A O 1
ATOM 718 N N . LYS A 1 92 ? 5.697 4.300 -4.977 1.00 95.50 92 LYS A N 1
ATOM 719 C CA . LYS A 1 92 ? 4.764 4.864 -4.004 1.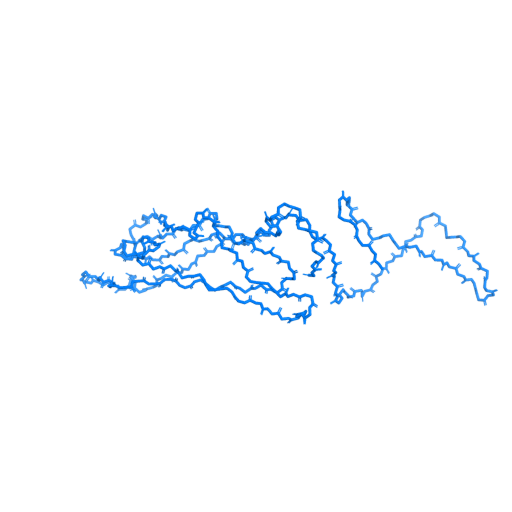00 95.50 92 LYS A CA 1
ATOM 720 C C . LYS A 1 92 ? 3.530 3.979 -3.922 1.00 95.50 92 LYS A C 1
ATOM 722 O O . LYS A 1 92 ? 2.838 3.835 -4.919 1.00 95.50 92 LYS A O 1
ATOM 727 N N . ALA A 1 93 ? 3.245 3.418 -2.755 1.00 96.25 93 ALA A N 1
ATOM 728 C CA . ALA A 1 93 ? 1.984 2.737 -2.505 1.00 96.25 93 ALA A CA 1
ATOM 729 C C . ALA A 1 93 ? 0.852 3.774 -2.437 1.00 96.25 93 ALA A C 1
ATOM 731 O O . ALA A 1 93 ? 0.938 4.734 -1.665 1.00 96.25 93 ALA A O 1
ATOM 732 N N . VAL A 1 94 ? -0.181 3.598 -3.254 1.00 96.31 94 VAL A N 1
ATOM 733 C CA . VAL A 1 94 ? -1.346 4.479 -3.362 1.00 96.31 94 VAL A CA 1
ATOM 734 C C . VAL A 1 94 ? -2.583 3.672 -3.006 1.00 96.31 94 VAL A C 1
ATOM 736 O O . VAL A 1 94 ? -2.884 2.666 -3.640 1.00 96.31 94 VAL A O 1
ATOM 739 N N . THR A 1 95 ? -3.305 4.123 -1.988 1.00 96.50 95 THR A N 1
ATOM 740 C CA . THR A 1 95 ? -4.501 3.430 -1.511 1.00 96.50 95 THR A CA 1
ATOM 741 C C . THR A 1 95 ? -5.713 3.893 -2.313 1.00 96.50 95 THR A C 1
ATOM 743 O O . THR A 1 95 ? -6.071 5.070 -2.270 1.00 96.50 95 THR A O 1
ATOM 746 N N . LYS A 1 96 ? -6.356 2.976 -3.037 1.00 95.94 96 LYS A N 1
ATOM 747 C CA . LYS A 1 96 ? -7.655 3.191 -3.692 1.00 95.94 96 LYS A CA 1
ATOM 748 C C . LYS A 1 96 ? -8.812 2.895 -2.740 1.00 95.94 96 LYS A C 1
ATOM 750 O O . LYS A 1 96 ? -9.801 3.630 -2.724 1.00 95.94 96 LYS A O 1
ATOM 755 N N . GLN A 1 97 ? -8.666 1.851 -1.924 1.00 96.31 97 GLN A N 1
ATOM 756 C CA . GLN A 1 97 ? -9.654 1.428 -0.938 1.00 96.31 97 GLN A CA 1
ATOM 757 C C . GLN A 1 97 ? -8.968 0.970 0.352 1.00 96.31 97 GLN A C 1
ATOM 759 O O . GLN A 1 97 ? -7.960 0.267 0.317 1.00 96.31 97 GLN A O 1
ATOM 764 N N . ALA A 1 98 ? -9.531 1.368 1.490 1.00 96.75 98 ALA A N 1
ATOM 765 C CA . ALA A 1 98 ? -9.167 0.870 2.811 1.00 96.75 98 ALA A CA 1
ATOM 766 C C . ALA A 1 98 ? -10.382 1.026 3.731 1.00 96.75 98 ALA A C 1
ATOM 768 O O . ALA A 1 98 ? -10.580 2.074 4.350 1.00 96.75 98 ALA A O 1
ATOM 769 N N . ASP A 1 99 ? -11.218 -0.006 3.779 1.00 96.81 99 ASP A N 1
ATOM 770 C CA . ASP A 1 99 ? -12.480 -0.008 4.509 1.00 96.81 99 ASP A CA 1
ATOM 771 C C . ASP A 1 99 ? -12.497 -1.103 5.569 1.00 96.81 99 ASP A C 1
ATOM 773 O O . ASP A 1 99 ? -12.093 -2.241 5.341 1.00 96.81 99 ASP A O 1
ATOM 777 N N . VAL A 1 100 ? -13.031 -0.767 6.735 1.00 95.81 100 VAL A N 1
ATOM 778 C CA . VAL A 1 100 ? -13.395 -1.723 7.772 1.00 95.81 100 VAL A CA 1
ATOM 779 C C . VAL A 1 100 ? -14.870 -2.064 7.624 1.00 95.81 100 VAL A C 1
ATOM 781 O O . VAL A 1 100 ? -15.719 -1.173 7.543 1.00 95.81 100 VAL A O 1
ATOM 784 N N . VAL A 1 101 ? -15.179 -3.358 7.640 1.00 95.25 101 VAL A N 1
ATOM 785 C CA . VAL A 1 101 ? -16.551 -3.869 7.654 1.00 95.25 101 VAL A CA 1
ATOM 786 C C . VAL A 1 101 ? -16.892 -4.303 9.073 1.00 95.25 101 VAL A C 1
ATOM 788 O O . VAL A 1 101 ? -16.259 -5.200 9.630 1.00 95.25 101 VAL A O 1
ATOM 791 N N . ALA A 1 102 ? -17.887 -3.659 9.675 1.00 91.50 102 ALA A N 1
ATOM 792 C CA . ALA A 1 102 ? -18.407 -3.993 10.996 1.00 91.50 102 ALA A CA 1
ATOM 793 C C . ALA A 1 102 ? -19.336 -5.218 10.956 1.00 91.50 102 ALA A C 1
ATOM 795 O O . ALA A 1 102 ? -19.887 -5.565 9.910 1.00 91.50 102 ALA A O 1
ATOM 796 N N . LEU A 1 103 ? -19.564 -5.856 12.110 1.00 87.25 103 LEU A N 1
ATOM 797 C CA . LEU A 1 103 ? -20.451 -7.024 12.229 1.00 87.25 103 LEU A CA 1
ATOM 798 C C . LEU A 1 103 ? -21.879 -6.767 11.713 1.00 87.25 103 LEU A C 1
ATOM 800 O O . LEU A 1 103 ? -22.525 -7.675 11.199 1.00 87.25 103 LEU A O 1
ATOM 804 N N . ASN A 1 104 ? -22.368 -5.531 11.824 1.00 87.50 104 ASN A N 1
ATOM 805 C CA . ASN A 1 104 ? -23.682 -5.126 11.319 1.00 87.50 104 ASN A CA 1
ATOM 806 C C . ASN A 1 104 ? -23.711 -4.846 9.800 1.00 87.50 104 ASN A C 1
ATOM 808 O O . ASN A 1 104 ? -24.745 -4.428 9.286 1.00 87.50 104 ASN A O 1
ATOM 812 N N . GLY A 1 105 ? -22.595 -5.048 9.092 1.00 89.06 105 GLY A N 1
ATOM 813 C CA . GLY A 1 105 ? -22.449 -4.796 7.658 1.00 89.06 105 GLY A CA 1
ATOM 814 C C . GLY A 1 105 ? -22.072 -3.357 7.293 1.00 89.06 105 GLY A C 1
ATOM 815 O O . GLY A 1 105 ? -21.872 -3.071 6.113 1.00 89.06 105 GLY A O 1
ATOM 816 N N . ASN A 1 106 ? -21.946 -2.447 8.265 1.00 91.62 106 ASN A N 1
ATOM 817 C CA . ASN A 1 106 ? -21.524 -1.077 7.984 1.00 91.62 106 ASN A CA 1
ATOM 818 C C . ASN A 1 106 ? -20.073 -1.047 7.499 1.00 91.62 106 ASN A C 1
ATOM 820 O O . ASN A 1 106 ? -19.197 -1.668 8.101 1.00 91.62 106 ASN A O 1
ATOM 824 N N . ARG A 1 107 ? -19.822 -0.258 6.454 1.00 95.25 107 ARG A N 1
ATOM 825 C CA . ARG A 1 107 ? -18.481 0.021 5.935 1.00 95.25 107 ARG A CA 1
ATOM 826 C C . ARG A 1 107 ? -18.023 1.396 6.387 1.00 95.25 107 ARG A C 1
ATOM 828 O O . ARG A 1 107 ? -18.748 2.374 6.202 1.00 95.25 107 ARG A O 1
ATOM 835 N N . LEU A 1 108 ? -16.832 1.469 6.968 1.00 96.19 108 LEU A N 1
ATOM 836 C CA . LEU A 1 108 ? -16.209 2.722 7.377 1.00 96.19 108 LEU A CA 1
ATOM 837 C C . LEU A 1 108 ? -14.772 2.790 6.872 1.00 96.19 108 LEU A C 1
ATOM 839 O O . LEU A 1 108 ? -14.008 1.842 7.026 1.00 96.19 108 LEU A O 1
ATOM 843 N N . LYS A 1 109 ? -14.399 3.949 6.330 1.00 96.56 109 LYS A N 1
ATOM 844 C CA . LYS A 1 109 ? -13.052 4.196 5.816 1.00 96.56 109 LYS A CA 1
ATOM 845 C C . LYS A 1 109 ? -12.024 4.260 6.941 1.00 96.56 109 LYS A C 1
ATOM 847 O O . LYS A 1 109 ? -12.253 4.906 7.971 1.00 96.56 109 LYS A O 1
ATOM 852 N N . ILE A 1 110 ? -10.861 3.667 6.697 1.00 96.56 110 ILE A N 1
ATOM 853 C CA . ILE A 1 110 ? -9.649 3.942 7.464 1.00 96.56 110 ILE A CA 1
ATOM 854 C C . ILE A 1 110 ? -9.156 5.327 7.047 1.00 96.56 110 ILE A C 1
ATOM 856 O O . ILE A 1 110 ? -8.742 5.539 5.910 1.00 96.56 110 ILE A O 1
ATOM 860 N N . ALA A 1 111 ? -9.216 6.278 7.972 1.00 97.00 111 ALA A N 1
ATOM 861 C CA . ALA A 1 111 ? -8.692 7.622 7.783 1.00 97.00 111 ALA A CA 1
ATOM 862 C C . ALA A 1 111 ? -7.264 7.669 8.323 1.00 97.00 111 ALA A C 1
ATOM 864 O O . ALA A 1 111 ? -7.037 7.330 9.483 1.00 97.00 111 ALA A O 1
ATOM 865 N N . SER A 1 112 ? -6.305 8.073 7.492 1.00 97.19 112 SER A N 1
ATOM 866 C CA . SER A 1 112 ? -4.912 8.258 7.894 1.00 97.19 112 SER A CA 1
ATOM 867 C C . SER A 1 112 ? -4.158 9.070 6.843 1.00 97.19 112 SER A C 1
ATOM 869 O O . SER A 1 112 ? -4.338 8.806 5.652 1.00 97.19 112 SER A O 1
ATOM 871 N N . PRO A 1 113 ? -3.205 9.937 7.234 1.00 96.50 113 PRO A N 1
ATOM 872 C CA . PRO A 1 113 ? -2.310 10.581 6.278 1.00 96.50 113 PRO A CA 1
ATOM 873 C C . PRO A 1 113 ? -1.551 9.588 5.387 1.00 96.50 113 PRO A C 1
ATOM 875 O O . PRO A 1 113 ? -1.150 9.960 4.288 1.00 96.50 113 PRO A O 1
ATOM 878 N N . LEU A 1 114 ? -1.341 8.346 5.841 1.00 95.62 114 LEU A N 1
ATOM 879 C CA . LEU A 1 114 ? -0.686 7.291 5.060 1.00 95.62 114 LEU A CA 1
ATOM 880 C C . LEU A 1 114 ? -1.603 6.708 3.971 1.00 95.62 114 LEU A C 1
ATOM 882 O O . LEU A 1 114 ? -1.110 6.296 2.924 1.00 95.62 114 LEU A O 1
ATOM 886 N N . VAL A 1 115 ? -2.922 6.697 4.201 1.00 96.00 115 VAL A N 1
ATOM 887 C CA . VAL A 1 115 ? -3.928 6.343 3.184 1.00 96.00 115 VAL A CA 1
ATOM 888 C C . VAL A 1 115 ? -4.046 7.484 2.178 1.00 96.00 115 VAL A C 1
ATOM 890 O O . VAL A 1 115 ? -3.920 7.253 0.978 1.00 96.00 115 VAL A O 1
ATOM 893 N N . ASP A 1 116 ? -4.199 8.715 2.674 1.00 95.69 116 ASP A N 1
ATOM 894 C CA . ASP A 1 116 ? -4.487 9.890 1.846 1.00 95.69 116 ASP A CA 1
ATOM 895 C C . ASP A 1 116 ? -3.297 10.303 0.970 1.00 95.69 116 ASP A C 1
ATOM 897 O O . ASP A 1 116 ? -3.453 10.623 -0.208 1.00 95.69 116 ASP A O 1
ATOM 901 N N . ASN A 1 117 ? -2.085 10.292 1.534 1.00 95.31 117 ASN A N 1
ATOM 902 C CA . ASN A 1 117 ? -0.886 10.732 0.822 1.00 95.31 117 ASN A CA 1
ATOM 903 C C . ASN A 1 117 ? -0.121 9.581 0.169 1.00 95.31 117 ASN A C 1
ATOM 905 O O . ASN A 1 117 ? 0.764 9.852 -0.646 1.00 95.31 117 ASN A O 1
ATOM 909 N N . GLY A 1 118 ? -0.434 8.328 0.508 1.00 94.88 118 GLY A N 1
ATOM 910 C CA . GLY A 1 118 ? 0.337 7.149 0.125 1.00 94.88 118 GLY A CA 1
ATOM 911 C C . GLY A 1 118 ? 1.662 7.004 0.881 1.00 94.88 118 GLY A C 1
ATOM 912 O O . GLY A 1 118 ? 2.071 7.868 1.660 1.00 94.88 118 GLY A O 1
ATOM 913 N N . VAL A 1 119 ? 2.366 5.902 0.622 1.00 96.31 119 VAL A N 1
ATOM 914 C CA . VAL A 1 119 ? 3.607 5.533 1.322 1.00 96.31 119 VAL A CA 1
ATOM 915 C C . VAL A 1 119 ? 4.739 5.339 0.320 1.00 96.31 119 VAL A C 1
ATOM 917 O O . VAL A 1 119 ? 4.616 4.550 -0.612 1.00 96.31 119 VAL A O 1
ATOM 920 N N . LEU A 1 120 ? 5.865 6.034 0.509 1.00 95.62 120 LEU A N 1
ATOM 921 C CA . LEU A 1 120 ? 7.080 5.757 -0.261 1.00 95.62 120 LEU A CA 1
ATOM 922 C C . LEU A 1 120 ? 7.701 4.440 0.212 1.00 95.62 120 LEU A C 1
ATOM 924 O O . LEU A 1 120 ? 8.013 4.267 1.393 1.00 95.62 120 LEU A O 1
ATOM 928 N N . VAL A 1 121 ? 7.875 3.509 -0.721 1.00 95.81 121 VAL A N 1
ATOM 929 C CA . VAL A 1 121 ? 8.413 2.179 -0.448 1.00 95.81 121 VAL A CA 1
ATOM 930 C C . VAL A 1 121 ? 9.923 2.199 -0.665 1.00 95.81 121 VAL A C 1
ATOM 932 O O . VAL A 1 121 ? 10.418 2.667 -1.692 1.00 95.81 121 VAL A O 1
ATOM 935 N N . ASN A 1 122 ? 10.664 1.693 0.318 1.00 96.12 122 ASN A N 1
ATOM 936 C CA . ASN A 1 122 ? 12.100 1.503 0.225 1.00 96.12 122 ASN A CA 1
ATOM 937 C C . ASN A 1 122 ? 12.385 0.537 -0.921 1.00 96.12 122 ASN A C 1
ATOM 939 O O . ASN A 1 122 ? 11.661 -0.435 -1.104 1.00 96.12 122 ASN A O 1
ATOM 943 N N . TYR A 1 123 ? 13.451 0.780 -1.670 1.00 94.19 123 TYR A N 1
ATOM 944 C CA . TYR A 1 123 ? 13.781 -0.002 -2.856 1.00 94.19 123 TYR A CA 1
ATOM 945 C C . TYR A 1 123 ? 15.291 -0.269 -2.919 1.00 94.19 123 TYR A C 1
ATOM 947 O O . TYR A 1 123 ? 16.075 0.549 -2.419 1.00 94.19 123 TYR A O 1
ATOM 955 N N . PRO A 1 124 ? 15.719 -1.423 -3.458 1.00 94.12 124 PRO A N 1
ATOM 956 C CA . PRO A 1 124 ? 17.131 -1.740 -3.624 1.00 94.12 124 PRO A CA 1
ATOM 957 C C . PRO A 1 124 ? 17.789 -0.821 -4.659 1.00 94.12 124 PRO A C 1
ATOM 959 O O . PRO A 1 124 ? 17.197 -0.454 -5.671 1.00 94.12 124 PRO A O 1
ATOM 962 N N . ARG A 1 125 ? 19.044 -0.448 -4.414 1.00 91.31 125 ARG A N 1
ATOM 963 C CA . ARG A 1 125 ? 19.865 0.309 -5.369 1.00 91.31 125 ARG A CA 1
ATOM 964 C C . ARG A 1 125 ? 20.590 -0.623 -6.338 1.00 91.31 125 ARG A C 1
ATOM 966 O O . ARG A 1 125 ? 20.610 -1.837 -6.170 1.00 91.31 125 ARG A O 1
ATOM 973 N N . MET A 1 126 ? 21.254 -0.048 -7.341 1.00 87.00 126 MET A N 1
ATOM 974 C CA . MET A 1 126 ? 21.960 -0.798 -8.393 1.00 87.00 126 MET A CA 1
ATOM 975 C C . MET A 1 126 ? 23.071 -1.731 -7.876 1.00 87.00 126 MET A C 1
ATOM 977 O O . MET A 1 126 ? 23.428 -2.703 -8.529 1.00 87.00 126 MET A O 1
ATOM 981 N N . ASN A 1 127 ? 23.628 -1.448 -6.698 1.00 90.75 127 ASN A N 1
ATOM 982 C CA . ASN A 1 127 ? 24.601 -2.302 -6.013 1.00 90.75 127 ASN A CA 1
ATOM 983 C C . ASN A 1 127 ? 23.953 -3.347 -5.081 1.00 90.75 127 ASN A C 1
ATOM 985 O O . ASN A 1 127 ? 24.662 -4.056 -4.373 1.00 90.75 127 ASN A O 1
ATOM 989 N N . GLU A 1 128 ? 22.625 -3.427 -5.060 1.00 90.81 128 GLU A N 1
ATOM 990 C CA . GLU A 1 128 ? 21.813 -4.292 -4.197 1.00 90.81 128 GLU A CA 1
ATOM 991 C C . GLU A 1 128 ? 20.866 -5.175 -5.028 1.00 90.81 128 GLU A C 1
ATOM 993 O O . GLU A 1 128 ? 19.844 -5.645 -4.529 1.00 90.81 128 GLU A O 1
ATOM 998 N N . VAL A 1 129 ? 21.193 -5.404 -6.304 1.00 88.69 129 VAL A N 1
ATOM 999 C CA . VAL A 1 129 ? 20.430 -6.279 -7.204 1.00 88.69 129 VAL A CA 1
ATOM 1000 C C . VAL A 1 129 ? 20.245 -7.661 -6.573 1.00 88.69 1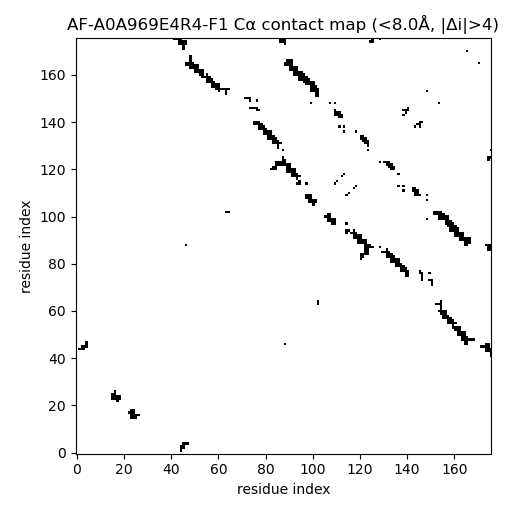29 VAL A C 1
ATOM 1002 O O . VAL A 1 129 ? 21.185 -8.249 -6.038 1.00 88.69 129 VAL A O 1
ATOM 1005 N N . GLY A 1 130 ? 19.015 -8.173 -6.636 1.00 88.19 130 GLY A N 1
ATOM 1006 C CA . GLY A 1 130 ? 18.618 -9.437 -6.010 1.00 88.19 130 GLY A CA 1
ATOM 1007 C C . GLY A 1 130 ? 18.214 -9.314 -4.536 1.00 88.19 130 GLY A C 1
ATOM 1008 O O . GLY A 1 130 ? 17.747 -10.292 -3.958 1.00 88.19 130 GLY A O 1
ATOM 1009 N N . GLN A 1 131 ? 18.350 -8.136 -3.919 1.00 93.31 131 GLN A N 1
ATOM 1010 C CA . GLN A 1 131 ? 17.806 -7.871 -2.586 1.00 93.31 131 GLN A CA 1
ATOM 1011 C C . GLN A 1 131 ? 16.382 -7.314 -2.665 1.00 93.31 131 GLN A C 1
ATOM 1013 O O . GLN A 1 131 ? 15.965 -6.749 -3.670 1.00 93.31 131 GLN A O 1
ATOM 1018 N N . SER A 1 132 ? 15.646 -7.434 -1.562 1.00 94.31 132 SER A N 1
ATOM 1019 C CA . SER A 1 132 ? 14.391 -6.710 -1.338 1.00 94.31 132 SER A CA 1
ATOM 1020 C C . SER A 1 132 ? 14.570 -5.727 -0.189 1.00 94.31 132 SER A C 1
ATOM 1022 O O . SER A 1 132 ? 15.308 -6.001 0.763 1.00 94.31 132 SER A O 1
ATOM 1024 N N . LYS A 1 133 ? 13.904 -4.577 -0.268 1.00 96.75 133 LYS A N 1
ATOM 1025 C CA . LYS A 1 133 ? 13.863 -3.595 0.813 1.00 96.75 133 LYS A CA 1
ATOM 1026 C C . LYS A 1 133 ? 12.462 -3.522 1.396 1.00 96.75 133 LYS A C 1
ATOM 1028 O O . LYS A 1 133 ? 11.470 -3.552 0.677 1.00 96.75 133 LYS A O 1
ATOM 1033 N N . ARG A 1 134 ? 12.422 -3.405 2.720 1.00 96.94 134 ARG A N 1
ATOM 1034 C CA . ARG A 1 134 ? 11.197 -3.370 3.510 1.00 96.94 134 ARG A CA 1
ATOM 1035 C C . ARG A 1 134 ? 10.858 -1.949 3.935 1.00 96.94 134 ARG A C 1
ATOM 1037 O O . ARG A 1 134 ? 11.722 -1.229 4.438 1.00 96.94 134 ARG A O 1
ATOM 1044 N N . THR A 1 135 ? 9.587 -1.594 3.828 1.00 97.81 135 THR A N 1
ATOM 1045 C CA . THR A 1 135 ? 8.974 -0.437 4.481 1.00 97.81 135 THR A CA 1
ATOM 1046 C C . THR A 1 135 ? 7.919 -0.917 5.463 1.00 97.81 135 THR A C 1
ATOM 1048 O O . THR A 1 135 ? 7.140 -1.818 5.162 1.00 97.81 135 THR A O 1
ATOM 1051 N N . VAL A 1 136 ? 7.889 -0.302 6.644 1.00 97.62 136 VAL A N 1
ATOM 1052 C CA . VAL A 1 136 ? 6.876 -0.564 7.669 1.00 97.62 136 VAL A CA 1
ATOM 1053 C C . VAL A 1 136 ? 6.051 0.702 7.855 1.00 97.62 136 VAL A C 1
ATOM 1055 O O . VAL A 1 136 ? 6.565 1.714 8.329 1.00 97.62 136 VAL A O 1
ATOM 1058 N N . ALA A 1 137 ? 4.781 0.641 7.470 1.00 96.56 137 ALA A N 1
ATOM 1059 C CA . ALA A 1 137 ? 3.799 1.687 7.710 1.00 96.56 137 ALA A CA 1
ATOM 1060 C C . ALA A 1 137 ? 2.984 1.317 8.954 1.00 96.56 137 ALA A C 1
ATOM 1062 O O . ALA A 1 137 ? 2.359 0.256 9.007 1.00 96.56 137 ALA A O 1
ATOM 1063 N N . ILE A 1 138 ? 3.026 2.175 9.973 1.00 96.81 138 ILE A N 1
ATOM 1064 C CA . ILE A 1 138 ? 2.346 1.945 11.248 1.00 96.81 138 ILE A CA 1
ATOM 1065 C C . ILE A 1 138 ? 1.171 2.907 11.345 1.00 96.81 138 ILE A C 1
ATOM 1067 O O . ILE A 1 138 ? 1.352 4.124 11.318 1.00 96.81 138 ILE A O 1
ATOM 1071 N N . PHE A 1 139 ? -0.017 2.335 11.484 1.00 95.94 139 PHE A N 1
ATOM 1072 C CA . PHE A 1 139 ? -1.245 3.043 11.797 1.00 95.94 139 PHE A CA 1
ATOM 1073 C C . PHE A 1 139 ? -1.526 2.864 13.283 1.00 95.94 139 PHE A C 1
ATOM 1075 O O . PHE A 1 139 ? -1.593 1.737 13.779 1.00 95.94 139 PHE A O 1
ATOM 1082 N N . ASP A 1 140 ? -1.680 3.969 13.995 1.00 94.81 140 ASP A N 1
ATOM 1083 C CA . ASP A 1 140 ? -1.981 4.001 15.419 1.00 94.81 140 ASP A CA 1
ATOM 1084 C C . ASP A 1 140 ? -2.952 5.147 15.739 1.00 94.81 140 ASP A C 1
ATOM 1086 O O . ASP A 1 140 ? -3.412 5.874 14.855 1.00 94.81 140 ASP A O 1
ATOM 1090 N N . LYS A 1 141 ? -3.283 5.326 17.018 1.00 92.38 141 LYS A N 1
ATOM 1091 C CA . LYS A 1 141 ? -4.216 6.368 17.474 1.00 92.38 141 LYS A CA 1
ATOM 1092 C C . LYS A 1 141 ? -3.780 7.811 17.180 1.00 92.38 141 LYS A C 1
ATOM 1094 O O . LYS A 1 141 ? -4.584 8.721 17.344 1.00 92.38 141 LYS A O 1
ATOM 1099 N N . THR A 1 142 ? -2.514 8.047 16.836 1.00 94.88 142 THR A N 1
ATOM 1100 C CA . THR A 1 142 ? -1.976 9.389 16.562 1.00 94.88 142 THR A CA 1
ATOM 1101 C C . THR A 1 142 ? -2.130 9.789 15.100 1.00 94.88 142 THR A C 1
ATOM 1103 O O . THR A 1 142 ? -2.168 10.979 14.795 1.00 94.88 142 THR A O 1
ATOM 1106 N N . ASN A 1 143 ? -2.241 8.810 14.197 1.00 95.50 143 ASN A N 1
ATOM 1107 C CA . ASN A 1 143 ? -2.295 9.035 12.755 1.00 95.50 143 ASN A CA 1
ATOM 1108 C C . ASN A 1 143 ? -3.450 8.298 12.060 1.00 95.50 143 ASN A C 1
ATOM 1110 O O . ASN A 1 143 ? -3.454 8.210 10.831 1.00 95.50 143 ASN A O 1
ATOM 1114 N N . SER A 1 144 ? -4.401 7.744 12.816 1.00 96.31 144 SER A N 1
ATOM 1115 C CA . SER A 1 144 ? -5.549 7.038 12.257 1.00 96.31 144 SER A CA 1
ATOM 1116 C C . SER A 1 144 ? -6.771 7.009 13.174 1.00 96.31 144 SER A C 1
ATOM 1118 O O . SER A 1 144 ? -6.670 7.210 14.384 1.00 96.31 144 SER A O 1
ATOM 1120 N N . ASN A 1 145 ? -7.930 6.688 12.598 1.00 94.88 145 ASN A N 1
ATOM 1121 C CA . ASN A 1 145 ? -9.194 6.470 13.313 1.00 94.88 145 ASN A CA 1
ATOM 1122 C C . ASN A 1 145 ? -9.398 5.015 13.799 1.00 94.88 145 ASN A C 1
ATOM 1124 O O . ASN A 1 145 ? -10.526 4.608 14.074 1.00 94.88 145 ASN A O 1
ATOM 1128 N N . LEU A 1 146 ? -8.336 4.204 13.920 1.00 92.88 146 LEU A N 1
ATOM 1129 C CA . LEU A 1 146 ? -8.459 2.771 14.239 1.00 92.88 146 LEU A CA 1
ATOM 1130 C C . LEU A 1 146 ? -9.157 2.473 15.574 1.00 92.88 146 LEU A C 1
ATOM 1132 O O . LEU A 1 146 ? -9.831 1.451 15.689 1.00 92.88 146 LEU A O 1
ATOM 1136 N N . ALA A 1 147 ? -9.017 3.345 16.576 1.00 89.81 147 ALA A N 1
ATOM 1137 C CA . ALA A 1 147 ? -9.676 3.170 17.873 1.00 89.81 147 ALA A CA 1
ATOM 1138 C C . ALA A 1 147 ? -11.204 3.180 17.766 1.00 89.81 147 ALA A C 1
ATOM 1140 O O . ALA A 1 147 ? -11.874 2.343 18.380 1.00 89.81 147 ALA A O 1
ATOM 1141 N N . ASP A 1 148 ? -11.740 4.059 16.925 1.00 89.62 148 ASP A N 1
ATOM 1142 C CA . ASP A 1 148 ? -13.174 4.130 16.674 1.00 89.62 148 ASP A CA 1
ATOM 1143 C C . ASP A 1 148 ? -13.627 2.910 15.869 1.00 89.62 148 ASP A C 1
ATOM 1145 O O . ASP A 1 148 ? -14.611 2.265 16.220 1.00 89.62 148 ASP A O 1
ATOM 1149 N N . LEU A 1 149 ? -12.861 2.529 14.841 1.00 90.94 149 LEU A N 1
ATOM 1150 C CA . LEU A 1 149 ? -13.195 1.412 13.952 1.00 90.94 149 LEU A CA 1
ATOM 1151 C C . LEU A 1 149 ? -13.218 0.057 14.668 1.00 90.94 149 LEU A C 1
ATOM 1153 O O . LEU A 1 149 ? -14.110 -0.755 14.430 1.00 90.94 149 LEU A O 1
ATOM 1157 N N . ILE A 1 150 ? -12.270 -0.195 15.569 1.00 87.69 150 ILE A N 1
ATOM 1158 C CA . ILE A 1 150 ? -12.212 -1.457 16.317 1.00 87.69 150 ILE A CA 1
ATOM 1159 C C . ILE A 1 150 ? -13.355 -1.560 17.333 1.00 87.69 150 ILE A C 1
ATOM 1161 O O . ILE A 1 150 ? -13.864 -2.656 17.572 1.00 87.69 150 ILE A O 1
ATOM 1165 N N . SER A 1 151 ? -13.813 -0.429 17.875 1.00 85.81 151 SER A N 1
ATOM 1166 C CA . SER A 1 151 ? -14.956 -0.384 18.798 1.00 85.81 151 SER A CA 1
ATOM 1167 C C . SER A 1 151 ? -16.281 -0.797 18.133 1.00 85.81 151 SER A C 1
ATOM 1169 O O . SER A 1 151 ? -17.261 -1.068 18.821 1.00 85.81 151 SER A O 1
ATOM 1171 N N . LEU A 1 152 ? -16.317 -0.891 16.798 1.00 85.31 152 LEU A N 1
ATOM 1172 C CA . LEU A 1 152 ? -17.481 -1.326 16.018 1.00 85.31 152 LEU A CA 1
ATOM 1173 C C . LEU A 1 152 ? -17.553 -2.844 15.802 1.00 85.31 152 LEU A C 1
ATOM 1175 O O . LEU A 1 152 ? -18.421 -3.309 15.063 1.00 85.31 152 LEU A O 1
ATOM 1179 N N . ASN A 1 153 ? -16.671 -3.620 16.438 1.00 88.50 153 ASN A N 1
ATOM 1180 C CA . ASN A 1 153 ? -16.583 -5.072 16.275 1.00 88.50 153 ASN A CA 1
ATOM 1181 C C . ASN A 1 153 ? -16.405 -5.481 14.795 1.00 88.50 153 ASN A C 1
ATOM 1183 O O . ASN A 1 153 ? -17.308 -6.078 14.196 1.00 88.50 153 ASN A O 1
ATOM 1187 N N . PRO A 1 154 ? -15.268 -5.125 14.171 1.00 91.31 154 PRO A N 1
ATOM 1188 C CA . PRO A 1 154 ? -15.026 -5.383 12.757 1.00 91.31 154 PRO A CA 1
ATOM 1189 C C . PRO A 1 154 ? -14.916 -6.874 12.430 1.00 91.31 154 PRO A C 1
ATOM 1191 O O . PRO A 1 154 ? -14.329 -7.647 13.180 1.00 91.31 154 PRO A O 1
ATOM 1194 N N . VAL A 1 155 ? -15.446 -7.282 11.279 1.00 94.25 155 VAL A N 1
ATOM 1195 C CA . VAL A 1 155 ? -15.384 -8.663 10.771 1.00 94.25 155 VAL A CA 1
ATOM 1196 C C . VAL A 1 155 ? -14.459 -8.821 9.572 1.00 94.25 155 VAL A C 1
ATOM 1198 O O . VAL A 1 155 ? -14.044 -9.944 9.282 1.00 94.25 155 VAL A O 1
ATOM 1201 N N . SER A 1 156 ? -14.125 -7.730 8.883 1.00 95.06 156 SER A N 1
ATOM 1202 C CA . SER A 1 156 ? -13.125 -7.735 7.818 1.00 95.06 156 SER A CA 1
ATOM 1203 C C . SER A 1 156 ? -12.551 -6.347 7.535 1.00 95.06 156 SER A C 1
ATOM 1205 O O . SER A 1 156 ? -13.090 -5.326 7.971 1.00 95.06 156 SER A O 1
ATOM 1207 N N . ILE A 1 157 ? -11.439 -6.334 6.802 1.00 95.50 157 ILE A N 1
ATOM 1208 C CA . ILE A 1 157 ? -10.804 -5.151 6.225 1.00 95.50 157 ILE A CA 1
ATOM 1209 C C . ILE A 1 157 ? -10.681 -5.392 4.722 1.00 95.50 157 ILE A C 1
ATOM 1211 O O . ILE A 1 157 ? -10.009 -6.338 4.317 1.00 95.50 157 ILE A O 1
ATOM 1215 N N . GLU A 1 158 ? -11.338 -4.564 3.920 1.00 97.06 158 GLU A N 1
ATOM 1216 C CA . GLU A 1 158 ? -11.262 -4.566 2.456 1.00 97.06 158 GLU A CA 1
ATOM 1217 C C . GLU A 1 158 ? -10.213 -3.526 2.025 1.00 97.06 158 GLU A C 1
ATOM 1219 O O . GLU A 1 158 ? -10.267 -2.376 2.474 1.00 97.06 158 GLU A O 1
ATOM 1224 N N . TYR A 1 159 ? -9.247 -3.908 1.185 1.00 95.81 159 TYR A N 1
ATOM 1225 C CA . TYR A 1 159 ? -8.193 -2.997 0.733 1.00 95.81 159 TYR A CA 1
ATOM 1226 C C . TYR A 1 159 ? -7.846 -3.159 -0.749 1.00 95.81 159 TYR A C 1
ATOM 1228 O O . TYR A 1 159 ? -7.889 -4.252 -1.307 1.00 95.81 159 TYR A O 1
ATOM 1236 N N . ASP A 1 160 ? -7.457 -2.041 -1.357 1.00 96.75 160 ASP A N 1
ATOM 1237 C CA . ASP A 1 160 ? -6.960 -1.919 -2.728 1.00 96.75 160 ASP A CA 1
ATOM 1238 C C . ASP A 1 160 ? -5.802 -0.910 -2.701 1.00 96.75 160 ASP A C 1
ATOM 1240 O O . ASP A 1 160 ? -6.008 0.279 -2.417 1.00 96.75 160 ASP A O 1
ATOM 1244 N N . ILE A 1 161 ? -4.575 -1.405 -2.879 1.00 95.00 161 ILE A N 1
ATOM 1245 C CA . ILE A 1 161 ? -3.336 -0.631 -2.748 1.00 95.00 161 ILE A CA 1
ATOM 1246 C C . ILE A 1 161 ? -2.448 -0.920 -3.953 1.00 95.00 161 ILE A C 1
ATOM 1248 O O . ILE A 1 161 ? -1.835 -1.981 -4.037 1.00 95.00 161 ILE A O 1
ATOM 1252 N N . ASP A 1 162 ? -2.302 0.070 -4.822 1.00 95.12 162 ASP A N 1
ATOM 1253 C CA . ASP A 1 162 ? -1.461 -0.018 -6.011 1.00 95.12 162 ASP A CA 1
ATOM 1254 C C . ASP A 1 162 ? -0.063 0.546 -5.777 1.00 95.12 162 ASP A C 1
ATOM 1256 O O . ASP A 1 162 ? 0.163 1.389 -4.907 1.00 95.12 162 ASP A O 1
ATOM 1260 N N . GLY A 1 163 ? 0.884 0.141 -6.619 1.00 94.00 163 GLY A N 1
ATOM 1261 C CA . GLY A 1 163 ? 2.182 0.794 -6.732 1.00 94.00 163 GLY A CA 1
ATOM 1262 C C . GLY A 1 163 ? 2.181 1.855 -7.830 1.00 94.00 163 GLY A C 1
ATOM 1263 O O . GLY A 1 163 ? 1.786 1.593 -8.957 1.00 94.00 163 GLY A O 1
ATOM 1264 N N . LEU A 1 164 ? 2.692 3.048 -7.553 1.00 93.69 164 LEU A N 1
ATOM 1265 C CA . LEU A 1 164 ? 3.058 4.033 -8.567 1.00 93.69 164 LEU A CA 1
ATOM 1266 C C . LEU A 1 164 ? 4.579 4.032 -8.718 1.00 93.69 164 LEU A C 1
ATOM 1268 O O . LEU A 1 164 ? 5.295 4.502 -7.829 1.00 93.69 164 LEU A O 1
ATOM 1272 N N . LEU A 1 165 ? 5.066 3.487 -9.833 1.00 91.19 165 LEU A N 1
ATOM 1273 C CA . LEU A 1 165 ? 6.487 3.473 -10.175 1.00 91.19 165 LEU A CA 1
ATOM 1274 C C . LEU A 1 165 ? 6.938 4.881 -10.559 1.00 91.19 165 LEU A C 1
ATOM 1276 O O . LEU A 1 165 ? 6.219 5.580 -11.273 1.00 91.19 165 LEU A O 1
ATOM 1280 N N . ASN A 1 166 ? 8.132 5.278 -10.116 1.00 90.25 166 ASN A N 1
ATOM 1281 C CA . ASN A 1 166 ? 8.739 6.583 -10.396 1.00 90.25 166 ASN A CA 1
ATOM 1282 C C . ASN A 1 166 ? 7.744 7.750 -10.234 1.00 90.25 166 ASN A C 1
ATOM 1284 O O . ASN A 1 166 ? 7.442 8.452 -11.203 1.00 90.25 166 ASN A O 1
ATOM 1288 N N . PRO A 1 167 ? 7.217 7.953 -9.011 1.00 87.38 167 PRO A N 1
ATOM 1289 C CA . PRO A 1 167 ? 6.162 8.929 -8.732 1.00 87.38 167 PRO A CA 1
ATOM 1290 C C . PRO A 1 167 ? 6.622 10.385 -8.909 1.00 87.38 167 PRO A C 1
ATOM 1292 O O . PRO A 1 167 ? 5.793 11.271 -9.092 1.00 87.38 167 PRO A O 1
ATOM 1295 N N . GLU A 1 168 ? 7.931 10.645 -8.852 1.00 83.62 168 GLU A N 1
ATOM 1296 C CA . GLU A 1 168 ? 8.507 11.968 -9.087 1.00 83.62 168 GLU A CA 1
ATOM 1297 C C . GLU A 1 168 ? 8.830 12.153 -10.573 1.00 83.62 168 GLU A C 1
ATOM 1299 O O . GLU A 1 168 ? 9.653 11.437 -11.155 1.00 83.62 168 GLU A O 1
ATOM 1304 N N . SER A 1 169 ? 8.186 13.142 -11.196 1.00 63.69 169 SER A N 1
ATOM 1305 C CA . SER A 1 169 ? 8.424 13.495 -12.593 1.00 63.69 169 SER A CA 1
ATOM 1306 C C . SER A 1 169 ? 9.885 13.895 -12.807 1.00 63.69 169 SER A C 1
ATOM 1308 O O . SER A 1 169 ? 10.381 14.809 -12.151 1.00 63.69 169 SER A O 1
ATOM 1310 N N . GLY A 1 170 ? 10.555 13.251 -13.763 1.00 62.16 170 GLY A N 1
ATOM 1311 C CA . GLY A 1 170 ? 11.934 13.581 -14.132 1.00 62.16 170 GLY A CA 1
ATOM 1312 C C . GLY A 1 170 ? 13.001 12.709 -13.477 1.00 62.16 170 GLY A C 1
ATOM 1313 O O . GLY A 1 170 ? 14.185 12.987 -13.667 1.00 62.16 170 GLY A O 1
ATOM 1314 N N . ASN A 1 171 ? 12.626 11.644 -12.760 1.00 61.69 171 ASN A N 1
ATOM 1315 C CA . ASN A 1 171 ? 13.611 10.689 -12.274 1.00 61.69 171 ASN A CA 1
ATOM 1316 C C . ASN A 1 171 ? 14.248 9.930 -13.453 1.00 61.69 171 ASN A C 1
ATOM 1318 O O . ASN A 1 171 ? 13.669 9.012 -14.028 1.00 61.69 171 ASN A O 1
ATOM 1322 N N . GLN A 1 172 ? 15.448 10.364 -13.835 1.00 65.44 172 GLN A N 1
ATOM 1323 C CA 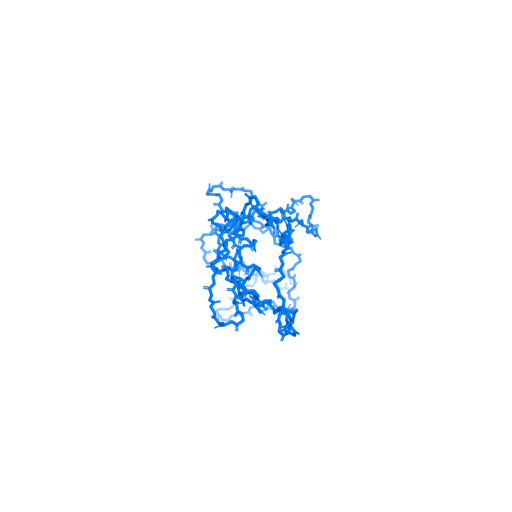. GLN A 1 172 ? 16.264 9.773 -14.896 1.00 65.44 172 GLN A CA 1
ATOM 1324 C C . GLN A 1 172 ? 17.278 8.777 -14.320 1.00 65.44 172 GLN A C 1
ATOM 1326 O O . GLN A 1 172 ? 18.378 8.626 -14.840 1.00 65.44 172 GLN A O 1
ATOM 1331 N N . THR A 1 173 ? 16.964 8.120 -13.208 1.00 70.06 173 THR A N 1
ATOM 1332 C CA . THR A 1 173 ? 17.860 7.094 -12.674 1.00 70.06 173 THR A CA 1
ATOM 1333 C C . THR A 1 173 ? 17.522 5.761 -13.341 1.00 70.06 173 THR A C 1
ATOM 1335 O O . THR A 1 173 ? 16.369 5.331 -13.259 1.00 70.06 173 THR A O 1
ATOM 1338 N N . PRO A 1 174 ? 18.478 5.093 -14.014 1.00 78.25 174 PRO A N 1
ATOM 1339 C CA . PRO A 1 174 ? 18.262 3.734 -14.487 1.00 78.25 174 PRO A CA 1
ATOM 1340 C C . PRO A 1 174 ? 17.983 2.812 -13.298 1.00 78.25 174 PRO A C 1
ATOM 1342 O O . PRO A 1 174 ? 18.774 2.769 -12.356 1.00 78.25 174 PRO A O 1
ATOM 1345 N N . GLY A 1 175 ? 16.868 2.093 -13.350 1.00 84.44 175 GLY A N 1
ATOM 1346 C CA . GLY A 1 175 ? 16.522 1.053 -12.388 1.00 84.44 175 GLY A CA 1
ATOM 1347 C C . GLY A 1 175 ? 16.720 -0.340 -12.970 1.00 84.44 175 GLY A C 1
ATOM 1348 O O . GLY A 1 175 ? 17.301 -0.503 -14.054 1.00 84.44 175 GLY A O 1
ATOM 1349 N N . PHE A 1 176 ? 16.177 -1.332 -12.274 1.00 84.38 176 PHE A N 1
ATOM 1350 C CA . PHE A 1 176 ? 16.081 -2.727 -12.699 1.00 84.38 176 PHE A CA 1
ATOM 1351 C C . PHE A 1 176 ? 14.797 -3.374 -12.183 1.00 84.38 176 PHE A C 1
ATOM 1353 O O . PHE A 1 176 ? 14.234 -2.839 -11.199 1.00 84.38 176 PHE A O 1
#

Foldseek 3Di:
DADDPDDPDDPDDDDWDADPVRHTDDDDPPDDDDDDPDDDPDDKFFDAWDKAWDDKDKDFDCPLVPDDDDQDADPKDKDKDKDKELWQFKKWKAWPAKWFQFPVRDIDGKAFPCNVVTHTADYDHPVRHPDIGMDIDMDIPVGIPVRVRVSRSTGMIITTIMITTPPDPPPRDMID

Mean predicted aligned error: 10.74 Å

pLDDT: mean 83.04, std 15.93, range [24.38, 97.81]

Nearest PDB structures (foldseek):
  2ztb-assembly1_A  TM=2.646E-01  e=1.377E+00  Bacillus thuringiensis serovar dakota

Sequence (176 aa):
MRLTPGTVGGINIIVTAERANGQRVKLSDGSFYTLKDFEVSYVTGFFGTAPFEVPADTINIDFFRRWQLGEVRFSDPRMIVTLDNSFGVPVKAVTKQADVVALNGNRLKIASPLVDNGVLVNYPRMNEVGQSKRTVAIFDKTNSNLADLISLNPVSIEYDIDGLLNPESGNQTPGF

Secondary structure (DSSP, 8-state):
----SSS---------EE-TTS-EEPPPTT------S-------B---SEEE----EEEE--GGGS--SS----SS--EEEEEEE-SSS-EEEEEEEEEEEETTS-EEE---HHHHH-EEEP---TTSTT--EEEEEEE-TTT--HHHHHTT-EEEEEEEEEEEES-STT----B-

Radius of gyration: 25.14 Å; Cα contacts (8 Å, |Δi|>4): 313; chains: 1; bounding box: 56×36×75 Å